Protein AF-A0A2U1QG10-F1 (afdb_monomer_lite)

Sequence (150 aa):
MRSAGLAKEVEKLTVASSQAEILRHNYVRQLIPTVVKRFRESEEYQMAWGEVFNAALDAGWLAGLKLGRSEEEVAAYIAGNENFDMAAVQNF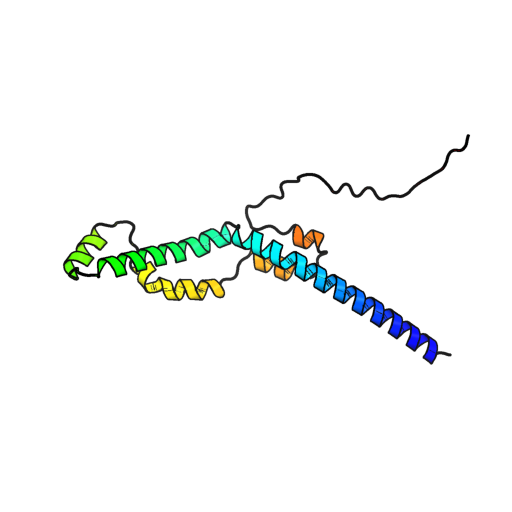RAAYDEMFLRPFPYIERVASSFRLPLADVMNILPAGEENTVGAGASGQNPSDQTPQDP

Radius of gyration: 28.41 Å; chains: 1; bounding box: 55×56×82 Å

Foldseek 3Di:
DVVVVVVVVVVVVVVVVVVVVVVVVVLCVVLVVLLVVLCCVAPQNCVLVVLLVVLVVLLVVLVVLPVPDDPVSSVVVQVVDPPRDPVSVVCSVVSVVCSVVDDDPLVVVLVVCPVDDSVVSSCRGHPPDDPPPDDDDPPPDDDDDDDDDD

pLDDT: mean 81.23, std 17.75, range [32.34, 94.56]

Organism: Artemisia annua (NCBI:txid35608)

Structure (mmCIF, N/CA/C/O backbone):
data_AF-A0A2U1QG10-F1
#
_entry.id   AF-A0A2U1QG10-F1
#
loop_
_atom_site.group_PDB
_atom_site.id
_atom_site.type_symbol
_atom_site.label_atom_id
_atom_site.label_alt_id
_atom_site.label_comp_id
_atom_site.label_asym_id
_atom_site.label_entity_id
_atom_site.label_seq_id
_atom_site.pdbx_PDB_ins_code
_atom_site.Cartn_x
_atom_site.Cartn_y
_atom_site.Cartn_z
_atom_site.occupancy
_atom_site.B_iso_or_equiv
_atom_site.auth_seq_id
_atom_site.auth_comp_id
_atom_si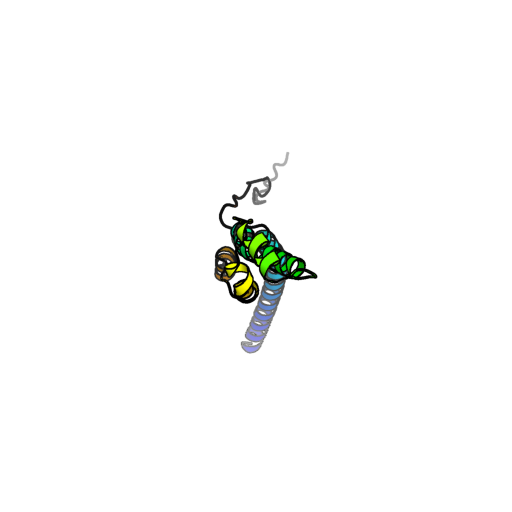te.auth_asym_id
_atom_site.auth_atom_id
_atom_site.pdbx_PDB_model_num
ATOM 1 N N . MET A 1 1 ? -35.474 -22.816 45.684 1.00 53.47 1 MET A N 1
ATOM 2 C CA . MET A 1 1 ? -35.026 -21.402 45.732 1.00 53.47 1 MET A CA 1
ATOM 3 C C . MET A 1 1 ? -33.677 -21.154 45.044 1.00 53.47 1 MET A C 1
ATOM 5 O O . MET A 1 1 ? -33.612 -20.203 44.283 1.00 53.47 1 MET A O 1
ATOM 9 N N . ARG A 1 2 ? -32.632 -21.991 45.209 1.00 58.19 2 ARG A N 1
ATOM 10 C CA . ARG A 1 2 ? -31.326 -21.806 44.518 1.00 58.19 2 ARG A CA 1
ATOM 11 C C . ARG A 1 2 ? -31.383 -21.810 42.977 1.00 58.19 2 ARG A C 1
ATOM 13 O O . ARG A 1 2 ? -30.660 -21.047 42.353 1.00 58.19 2 ARG A O 1
ATOM 20 N N . SER A 1 3 ? -32.253 -22.619 42.369 1.00 63.38 3 SER A N 1
ATOM 21 C CA . SER A 1 3 ? -32.364 -22.740 40.903 1.00 63.38 3 SER A CA 1
ATOM 22 C C . SER A 1 3 ? -32.930 -21.493 40.213 1.00 63.38 3 SER A C 1
ATOM 24 O O . SER A 1 3 ? -32.472 -21.129 39.137 1.00 63.38 3 SER A O 1
ATOM 26 N N . ALA A 1 4 ? -33.884 -20.805 40.848 1.00 68.19 4 ALA A N 1
ATOM 27 C CA . ALA A 1 4 ? -34.482 -19.582 40.311 1.00 68.19 4 ALA A CA 1
ATOM 28 C C . ALA A 1 4 ? -33.522 -18.377 40.373 1.00 68.19 4 ALA A C 1
ATOM 30 O O . ALA A 1 4 ? -33.548 -17.525 39.490 1.00 68.19 4 ALA A O 1
ATOM 31 N N . GLY A 1 5 ? -32.648 -18.325 41.388 1.00 76.62 5 GLY A N 1
ATOM 32 C CA . GLY A 1 5 ? -31.591 -17.311 41.481 1.00 76.62 5 GLY A CA 1
ATOM 33 C C . GLY A 1 5 ? -30.540 -17.464 40.379 1.00 76.62 5 GLY A C 1
ATOM 34 O O . GLY A 1 5 ? -30.205 -16.487 39.718 1.00 76.62 5 GLY A O 1
ATOM 35 N N . LEU A 1 6 ? -30.112 -18.705 40.118 1.00 79.69 6 LEU A N 1
ATOM 36 C CA . LEU A 1 6 ? -29.168 -19.025 39.042 1.00 79.69 6 LEU A CA 1
ATOM 37 C C . LEU A 1 6 ? -29.728 -18.690 37.653 1.00 79.69 6 LEU A C 1
ATOM 39 O O . LEU A 1 6 ? -29.021 -18.115 36.835 1.00 79.69 6 LEU A O 1
ATOM 43 N N . ALA A 1 7 ? -31.003 -19.000 37.396 1.00 82.81 7 ALA A N 1
ATOM 44 C CA . ALA A 1 7 ? -31.645 -18.688 36.118 1.00 82.81 7 ALA A CA 1
ATOM 45 C C . ALA A 1 7 ? -31.663 -17.175 35.829 1.00 82.81 7 ALA A C 1
ATOM 47 O O . ALA A 1 7 ? -31.342 -16.751 34.721 1.00 82.81 7 ALA A O 1
ATOM 48 N N . LYS A 1 8 ? -31.961 -16.359 36.846 1.00 86.31 8 LYS A N 1
ATOM 49 C CA . LYS A 1 8 ? -31.993 -14.894 36.731 1.00 86.31 8 LYS A CA 1
ATOM 50 C C . LYS A 1 8 ? -30.600 -14.283 36.527 1.00 86.31 8 LYS A C 1
ATOM 52 O O . LYS A 1 8 ? -30.455 -13.268 35.851 1.00 86.31 8 LYS A O 1
ATOM 57 N N . GLU A 1 9 ? -29.572 -14.890 37.113 1.00 87.62 9 GLU A N 1
ATOM 58 C CA . GLU A 1 9 ? -28.182 -14.460 36.949 1.00 87.62 9 GLU A CA 1
ATOM 59 C C . GLU A 1 9 ? -27.624 -14.821 35.567 1.00 87.62 9 GLU A C 1
ATOM 61 O O . GLU A 1 9 ? -26.984 -13.981 34.934 1.00 87.62 9 GLU A O 1
ATOM 66 N N . VAL A 1 10 ? -27.951 -16.013 35.053 1.00 89.06 10 VAL A N 1
ATOM 67 C CA . VAL A 1 10 ? -27.646 -16.409 33.669 1.00 89.06 10 VAL A CA 1
ATOM 68 C C . VAL A 1 10 ? -28.304 -15.450 32.683 1.00 89.06 10 VAL A C 1
ATOM 70 O O . VAL A 1 10 ? -27.619 -14.927 31.813 1.00 89.06 10 VAL A O 1
ATOM 73 N N . GLU A 1 11 ? -29.590 -15.141 32.854 1.00 88.94 11 GLU A N 1
ATOM 74 C CA . GLU A 1 11 ? -30.305 -14.196 31.989 1.00 88.94 11 GLU A CA 1
ATOM 75 C C . GLU A 1 11 ? -29.649 -12.804 31.990 1.00 88.94 11 GLU A C 1
ATOM 77 O O . GLU A 1 11 ? -29.399 -12.228 30.930 1.00 88.94 11 GLU A O 1
ATOM 82 N N . LYS A 1 12 ? -29.276 -12.287 33.170 1.00 91.81 12 LYS A N 1
ATOM 83 C CA . LYS A 1 12 ? -28.566 -11.005 33.299 1.00 91.81 12 LYS A CA 1
ATOM 84 C C . LYS A 1 12 ? -27.214 -11.020 32.579 1.00 91.81 12 LYS A C 1
ATOM 86 O O . LYS A 1 12 ? -26.875 -10.051 31.899 1.00 91.81 12 LYS A O 1
ATOM 91 N N . LEU A 1 13 ? -26.446 -12.100 32.723 1.00 89.56 13 LEU A N 1
ATOM 92 C CA . LEU A 1 13 ? -25.157 -12.271 32.049 1.00 89.56 13 LEU A CA 1
ATOM 93 C C . LEU A 1 13 ? -25.323 -12.393 30.532 1.00 89.56 13 LEU A C 1
ATOM 95 O O . LEU A 1 13 ? -24.547 -11.793 29.791 1.00 89.56 13 LEU A O 1
ATOM 99 N N . THR A 1 14 ? -26.347 -13.107 30.061 1.00 88.31 14 THR A N 1
ATOM 100 C CA . THR A 1 14 ? -26.664 -13.220 28.633 1.00 88.31 14 THR A CA 1
ATOM 101 C C . THR A 1 14 ? -26.993 -11.854 28.042 1.00 88.31 14 THR A C 1
ATOM 103 O O . THR A 1 14 ? -26.384 -11.474 27.045 1.00 88.31 14 THR A O 1
ATOM 106 N N . VAL A 1 15 ? -27.869 -11.072 28.682 1.00 89.06 15 VAL A N 1
ATOM 107 C CA . VAL A 1 15 ? -28.216 -9.715 28.224 1.00 89.06 15 VAL A CA 1
ATOM 108 C C . VAL A 1 15 ? -26.986 -8.805 28.198 1.00 89.06 15 VAL A C 1
ATOM 110 O O . VAL A 1 15 ? -26.754 -8.122 27.200 1.00 89.06 15 VAL A O 1
ATOM 113 N N . ALA A 1 16 ? -26.168 -8.822 29.254 1.00 87.00 16 ALA A N 1
ATOM 114 C CA . ALA A 1 16 ? -24.941 -8.029 29.311 1.00 87.00 16 ALA A CA 1
ATOM 115 C C . ALA A 1 16 ? -23.938 -8.431 28.214 1.00 87.00 16 ALA A C 1
ATOM 117 O O . ALA A 1 16 ? -23.330 -7.566 27.583 1.00 87.00 16 ALA A O 1
ATOM 118 N N . SER A 1 17 ? -23.802 -9.732 27.939 1.00 82.00 17 SER A N 1
ATOM 119 C CA . SER A 1 17 ? -22.956 -10.250 26.860 1.00 82.00 17 SER A CA 1
ATOM 120 C C . SER A 1 17 ? -23.444 -9.783 25.486 1.00 82.00 17 SER A C 1
ATOM 122 O O . SER A 1 17 ? -22.660 -9.238 24.707 1.00 82.00 17 SER A O 1
ATOM 124 N N . SER A 1 18 ? -24.748 -9.895 25.212 1.00 78.44 18 SER A N 1
ATOM 125 C CA . SER A 1 18 ? -25.346 -9.433 23.955 1.00 78.44 18 SER A CA 1
ATOM 126 C C . SER A 1 18 ? -25.176 -7.926 23.750 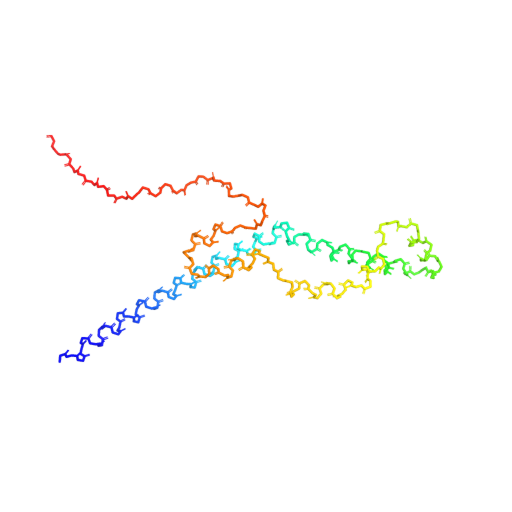1.00 78.44 18 SER A C 1
ATOM 128 O O . SER A 1 18 ? -24.831 -7.487 22.655 1.00 78.44 18 SER A O 1
ATOM 130 N N . GLN A 1 19 ? -25.352 -7.116 24.798 1.00 82.38 19 GLN A N 1
ATOM 131 C CA . GLN A 1 19 ? -25.111 -5.670 24.728 1.00 82.38 19 GLN A CA 1
ATOM 132 C C . GLN A 1 19 ? -23.638 -5.347 24.449 1.00 82.38 19 GLN A C 1
ATOM 134 O O . GLN A 1 19 ? -23.343 -4.507 23.596 1.00 82.38 19 GLN A O 1
ATOM 139 N N . ALA A 1 20 ? -22.709 -6.040 25.111 1.00 81.25 20 ALA A N 1
ATOM 140 C CA . ALA A 1 20 ? -21.279 -5.881 24.858 1.00 81.25 20 ALA A CA 1
ATOM 141 C C . ALA A 1 20 ? -20.901 -6.262 23.415 1.00 81.25 20 ALA A C 1
ATOM 143 O O . ALA A 1 20 ? -20.026 -5.642 22.811 1.00 81.25 20 ALA A O 1
ATOM 144 N N . GLU A 1 21 ? -21.566 -7.260 22.836 1.00 76.62 21 GLU A N 1
ATOM 145 C CA . GLU A 1 21 ? -21.342 -7.692 21.458 1.00 76.62 21 GLU A CA 1
ATOM 146 C C . GLU A 1 21 ? -21.889 -6.708 20.417 1.00 76.62 21 GLU A C 1
ATOM 148 O O . GLU A 1 21 ? -21.205 -6.422 19.432 1.00 76.62 21 GLU A O 1
ATOM 153 N N . ILE A 1 22 ? -23.057 -6.107 20.668 1.00 78.69 22 ILE A N 1
ATOM 154 C CA . ILE A 1 22 ? -23.602 -5.016 19.843 1.00 78.69 22 ILE A CA 1
ATOM 155 C C . ILE A 1 22 ? -22.651 -3.812 19.848 1.00 78.69 22 ILE A C 1
ATOM 157 O O . ILE A 1 22 ? -22.352 -3.253 18.791 1.00 78.69 22 ILE A O 1
ATOM 161 N N . LEU A 1 23 ? -22.137 -3.431 21.022 1.00 77.19 23 LEU A N 1
ATOM 162 C CA . LEU A 1 23 ? -21.169 -2.338 21.146 1.00 77.19 23 LEU A CA 1
ATOM 163 C C . LEU A 1 23 ? -19.875 -2.646 20.388 1.00 77.19 23 LEU A C 1
ATOM 165 O O . LEU A 1 23 ? -19.421 -1.810 19.610 1.00 77.19 23 LEU A O 1
ATOM 169 N N . ARG A 1 24 ? -19.329 -3.863 20.527 1.00 76.94 24 ARG A N 1
ATOM 170 C CA . ARG A 1 24 ? -18.155 -4.303 19.753 1.00 76.94 24 ARG A CA 1
ATOM 171 C C . ARG A 1 24 ? -18.385 -4.211 18.247 1.00 76.94 24 ARG A C 1
ATOM 173 O O . ARG A 1 24 ? -17.542 -3.658 17.547 1.00 76.94 24 ARG A O 1
ATOM 180 N N . HIS A 1 25 ? -19.522 -4.691 17.744 1.00 76.75 25 HIS A N 1
ATOM 181 C CA . HIS A 1 25 ? -19.847 -4.599 16.318 1.00 76.75 25 HIS A CA 1
ATOM 182 C C . HIS A 1 25 ? -19.937 -3.150 15.829 1.00 76.75 25 HIS A C 1
ATOM 184 O O . HIS A 1 25 ? -19.437 -2.826 14.750 1.00 76.75 25 HIS A O 1
ATOM 190 N N . ASN A 1 26 ? -20.546 -2.267 16.620 1.00 77.50 26 ASN A N 1
ATOM 191 C CA . ASN A 1 26 ? -20.631 -0.849 16.285 1.00 77.50 26 ASN A CA 1
ATOM 192 C C . ASN A 1 26 ? -19.249 -0.179 16.275 1.00 77.50 26 ASN A C 1
ATOM 194 O O . ASN A 1 26 ? -18.972 0.604 15.368 1.00 77.50 26 ASN A O 1
ATOM 198 N N . TYR A 1 27 ? -18.362 -0.538 17.206 1.00 75.94 27 TYR A N 1
ATOM 199 C CA . TYR A 1 27 ? -16.982 -0.053 17.224 1.00 75.94 27 TYR A CA 1
ATOM 200 C C . TYR A 1 27 ? -16.194 -0.496 15.995 1.00 75.94 27 TYR A C 1
ATOM 202 O O . TYR A 1 27 ? -15.574 0.338 15.344 1.00 75.94 27 TYR A O 1
ATOM 210 N N . VAL A 1 28 ? -16.279 -1.770 15.610 1.00 78.75 28 VAL A N 1
ATOM 211 C CA . VAL A 1 28 ? -15.618 -2.280 14.396 1.00 78.75 28 VAL A CA 1
ATOM 212 C C . VAL A 1 28 ? -16.115 -1.544 13.149 1.00 78.75 28 VAL A C 1
ATOM 214 O O . VAL A 1 28 ? -15.311 -1.140 12.307 1.00 78.75 28 VAL A O 1
ATOM 217 N N . ARG A 1 29 ? -17.430 -1.298 13.053 1.00 81.62 29 ARG A N 1
ATOM 218 C CA . ARG A 1 29 ? -18.035 -0.568 11.927 1.00 81.62 29 ARG A CA 1
ATOM 219 C C . ARG A 1 29 ? -17.523 0.872 11.808 1.00 81.62 29 ARG A C 1
ATOM 221 O O . ARG A 1 29 ? -17.422 1.371 10.693 1.00 81.62 29 ARG A O 1
ATOM 228 N N . GLN A 1 30 ? -17.210 1.533 12.920 1.00 79.62 30 GLN A N 1
ATOM 229 C CA . GLN A 1 30 ? -16.663 2.897 12.922 1.00 79.62 30 GLN A CA 1
ATOM 230 C C . GLN A 1 30 ? -15.142 2.923 12.719 1.00 79.62 30 GLN A C 1
ATOM 232 O O . GLN A 1 30 ? -14.612 3.814 12.050 1.00 79.62 30 GLN A O 1
ATOM 237 N N . LEU A 1 31 ? -14.444 1.930 13.270 1.00 85.62 31 LEU A N 1
ATOM 238 C CA . LEU A 1 31 ? -12.991 1.854 13.256 1.00 85.62 31 LEU A CA 1
ATOM 239 C C . LEU A 1 31 ? -12.451 1.539 11.858 1.00 85.62 31 LEU A C 1
ATOM 241 O O . LEU A 1 31 ? -11.571 2.252 11.381 1.00 85.62 31 LEU A O 1
ATOM 245 N N . ILE A 1 32 ? -12.990 0.512 11.185 1.00 88.19 32 ILE A N 1
ATOM 246 C CA . ILE A 1 32 ? -12.449 0.033 9.901 1.00 88.19 32 ILE A CA 1
ATOM 247 C C . ILE A 1 32 ? -12.389 1.153 8.849 1.00 88.19 32 ILE A C 1
ATOM 249 O O . ILE A 1 32 ? -11.305 1.373 8.308 1.00 88.19 32 ILE A O 1
ATOM 253 N N . PRO A 1 33 ? -13.474 1.901 8.555 1.00 91.12 33 PRO A N 1
ATOM 254 C CA . PRO A 1 33 ? -13.419 2.940 7.530 1.00 91.12 33 PRO A CA 1
ATOM 255 C C . PRO A 1 33 ? -12.401 4.035 7.854 1.00 91.12 33 PRO A C 1
ATOM 257 O O . PRO A 1 33 ? -11.700 4.501 6.958 1.00 91.12 33 PRO A O 1
ATOM 260 N N . THR A 1 34 ? -12.293 4.422 9.129 1.00 90.50 34 THR A N 1
ATOM 261 C CA . THR A 1 34 ? -11.375 5.481 9.565 1.00 90.50 34 THR A CA 1
ATOM 262 C C . THR A 1 34 ? -9.919 5.044 9.459 1.00 90.50 34 THR A C 1
ATOM 264 O O . THR A 1 34 ? -9.105 5.762 8.882 1.00 90.50 34 THR A O 1
ATOM 267 N N . VAL A 1 35 ? -9.598 3.848 9.958 1.00 91.69 35 VAL A N 1
ATOM 268 C CA . VAL A 1 35 ? -8.246 3.276 9.887 1.00 91.69 35 VAL A CA 1
ATOM 269 C C . VAL A 1 35 ? -7.835 3.066 8.436 1.00 91.69 35 VAL A C 1
ATOM 271 O O . VAL A 1 35 ? -6.748 3.474 8.054 1.00 91.69 35 VAL A O 1
ATOM 274 N N . VAL A 1 36 ? -8.710 2.508 7.593 1.00 91.88 36 VAL A N 1
ATOM 275 C CA . VAL A 1 36 ? -8.413 2.304 6.165 1.00 91.88 36 VAL A CA 1
ATOM 276 C C . VAL A 1 36 ? -8.215 3.633 5.439 1.00 91.88 36 VAL A C 1
ATOM 278 O O . VAL A 1 36 ? -7.366 3.724 4.554 1.00 91.88 36 VAL A O 1
ATOM 281 N N . LYS A 1 37 ? -8.980 4.673 5.790 1.00 92.88 37 LYS A N 1
ATOM 282 C CA . LYS A 1 37 ? -8.790 6.007 5.217 1.00 92.88 37 LYS A CA 1
ATOM 283 C C . LYS A 1 37 ? -7.402 6.557 5.559 1.00 92.88 37 LYS A C 1
ATOM 285 O O . LYS A 1 37 ? -6.641 6.823 4.637 1.00 92.88 37 LYS A O 1
ATOM 290 N N . ARG A 1 38 ? -7.065 6.642 6.850 1.00 93.06 38 ARG A N 1
ATOM 291 C CA . ARG A 1 38 ? -5.757 7.135 7.321 1.00 93.06 38 ARG A CA 1
ATOM 292 C C . ARG A 1 38 ? -4.606 6.314 6.762 1.00 93.06 38 ARG A C 1
ATOM 294 O O . ARG A 1 38 ? -3.627 6.860 6.289 1.00 93.06 38 ARG A O 1
ATOM 301 N N . PHE A 1 39 ? -4.762 4.994 6.738 1.00 93.56 39 PHE A N 1
ATOM 302 C CA . PHE A 1 39 ? -3.768 4.105 6.161 1.00 93.56 39 PHE A CA 1
ATOM 303 C C . PHE A 1 39 ? -3.489 4.438 4.694 1.00 93.56 39 PHE A C 1
ATOM 305 O O . PHE A 1 39 ? -2.337 4.604 4.322 1.00 93.56 39 PHE A O 1
ATOM 312 N N . ARG A 1 40 ? -4.524 4.609 3.865 1.00 92.06 40 ARG A N 1
ATOM 313 C CA . ARG A 1 40 ? -4.326 4.983 2.457 1.00 92.06 40 ARG A CA 1
ATOM 314 C C . ARG A 1 40 ? -3.722 6.372 2.283 1.00 92.06 40 ARG A C 1
ATOM 316 O O . ARG A 1 40 ? -3.031 6.590 1.299 1.00 92.06 40 ARG A O 1
ATOM 323 N N . GLU A 1 41 ? -4.008 7.302 3.185 1.00 92.50 41 GLU A N 1
ATOM 324 C CA . GLU A 1 41 ? -3.478 8.673 3.149 1.00 92.50 41 GLU A CA 1
ATOM 325 C C . GLU A 1 41 ? -2.056 8.771 3.730 1.00 92.50 41 GLU A C 1
ATOM 327 O O . GLU A 1 41 ? -1.358 9.744 3.459 1.00 92.50 41 GLU A O 1
ATOM 332 N N . SER A 1 42 ? -1.607 7.746 4.457 1.00 93.38 42 SER A N 1
ATOM 333 C CA . SER A 1 42 ? -0.300 7.728 5.105 1.00 93.38 42 SER A CA 1
ATOM 334 C C . SER A 1 42 ? 0.870 7.690 4.125 1.00 93.38 42 SER A C 1
ATOM 336 O O . SER A 1 42 ? 0.820 7.038 3.078 1.00 93.38 42 SER A O 1
ATOM 338 N N . GLU A 1 43 ? 1.974 8.321 4.524 1.00 92.56 43 GLU A N 1
ATOM 339 C CA . GLU A 1 43 ? 3.228 8.306 3.770 1.00 92.56 43 GLU A CA 1
ATOM 340 C C . GLU A 1 43 ? 3.749 6.877 3.553 1.00 92.56 43 GLU A C 1
ATOM 342 O O . GLU A 1 43 ? 4.141 6.539 2.439 1.00 92.56 43 GLU A O 1
ATOM 347 N N . GLU A 1 44 ? 3.671 6.003 4.567 1.00 91.69 44 GLU A N 1
ATOM 348 C CA . GLU A 1 44 ? 4.117 4.605 4.448 1.00 91.69 44 GLU A CA 1
ATOM 349 C C . GLU A 1 44 ? 3.388 3.847 3.327 1.00 91.69 44 GLU A C 1
ATOM 351 O O . GLU A 1 44 ? 4.006 3.080 2.588 1.00 91.69 44 GLU A O 1
ATOM 356 N N . TYR A 1 45 ? 2.084 4.082 3.160 1.00 93.06 45 TYR A N 1
ATOM 357 C CA . TYR A 1 45 ? 1.301 3.468 2.095 1.00 93.06 45 TYR A CA 1
ATOM 358 C C . TYR A 1 45 ? 1.637 4.088 0.741 1.00 93.06 45 TYR A C 1
ATOM 360 O O . TYR A 1 45 ? 1.873 3.364 -0.226 1.00 93.06 45 TYR A O 1
ATOM 368 N N . GLN A 1 46 ? 1.667 5.421 0.671 1.00 93.06 46 GLN A N 1
ATOM 369 C CA . GLN A 1 46 ? 1.915 6.155 -0.569 1.00 93.06 46 GLN A CA 1
ATOM 370 C C . GLN A 1 46 ? 3.300 5.847 -1.138 1.00 93.06 46 GLN A C 1
ATOM 372 O O . GLN A 1 46 ? 3.418 5.566 -2.329 1.00 93.06 46 GLN A O 1
ATOM 377 N N . MET A 1 47 ? 4.334 5.819 -0.295 1.00 91.19 47 MET A N 1
ATOM 378 C CA . MET A 1 47 ? 5.686 5.455 -0.710 1.00 91.19 47 MET A CA 1
ATOM 379 C C . MET A 1 47 ? 5.761 4.011 -1.201 1.00 91.19 47 MET A C 1
ATOM 381 O O . MET A 1 47 ? 6.280 3.764 -2.288 1.00 91.19 47 MET A O 1
ATOM 385 N N . ALA A 1 48 ? 5.200 3.063 -0.443 1.00 91.06 48 ALA A N 1
ATOM 386 C CA . ALA A 1 48 ? 5.277 1.649 -0.798 1.00 91.06 48 ALA A CA 1
ATOM 387 C C . ALA A 1 48 ? 4.551 1.336 -2.119 1.00 91.06 48 ALA A C 1
ATOM 389 O O . ALA A 1 48 ? 5.019 0.516 -2.906 1.00 91.06 48 ALA A O 1
ATOM 390 N N . TRP A 1 49 ? 3.424 2.001 -2.391 1.00 93.25 49 TRP A N 1
ATOM 391 C CA . TRP A 1 49 ? 2.725 1.874 -3.671 1.00 93.25 49 TRP A CA 1
ATOM 392 C C . TRP A 1 49 ? 3.358 2.693 -4.798 1.00 93.25 49 TRP A C 1
ATOM 394 O O . TRP A 1 49 ? 3.250 2.296 -5.957 1.00 93.25 49 TRP A O 1
ATOM 404 N N . GLY A 1 50 ? 4.023 3.806 -4.484 1.00 91.62 50 GLY A N 1
ATOM 405 C CA . GLY A 1 50 ? 4.673 4.675 -5.465 1.00 91.62 50 GLY A CA 1
ATOM 406 C C . GLY A 1 50 ? 5.705 3.934 -6.313 1.00 91.62 50 GLY A C 1
ATOM 407 O O . GLY A 1 50 ? 5.678 4.041 -7.536 1.00 91.62 50 GLY A O 1
ATOM 408 N N . GLU A 1 51 ? 6.546 3.108 -5.689 1.00 87.75 51 GLU A N 1
ATOM 409 C CA . GLU A 1 51 ? 7.531 2.275 -6.397 1.00 87.75 51 GLU A CA 1
ATOM 410 C C . GLU A 1 51 ? 6.866 1.319 -7.398 1.00 87.75 51 GLU A C 1
ATOM 412 O O . GLU A 1 51 ? 7.270 1.225 -8.558 1.00 87.75 51 GLU A O 1
ATOM 417 N N . VAL A 1 52 ? 5.791 0.652 -6.972 1.00 92.44 52 VAL A N 1
ATOM 418 C CA . VAL A 1 52 ? 5.044 -0.301 -7.802 1.00 92.44 52 VAL A CA 1
ATOM 419 C C . VAL A 1 52 ? 4.344 0.402 -8.964 1.00 92.44 52 VAL A C 1
ATOM 421 O O . VAL A 1 52 ? 4.341 -0.111 -10.085 1.00 92.44 52 VAL A O 1
ATOM 424 N N . PHE A 1 53 ? 3.770 1.584 -8.733 1.00 92.38 53 PHE A N 1
ATOM 425 C CA . PHE A 1 53 ? 3.150 2.370 -9.798 1.00 92.38 53 PHE A CA 1
ATOM 426 C C . PHE A 1 53 ? 4.174 2.903 -10.801 1.00 92.38 53 PHE A C 1
ATOM 428 O O . PHE A 1 53 ? 3.906 2.854 -12.000 1.00 92.38 53 PHE A O 1
ATOM 435 N N . ASN A 1 54 ? 5.349 3.340 -10.348 1.00 91.56 54 ASN A N 1
ATOM 436 C CA . ASN A 1 54 ? 6.426 3.766 -11.243 1.00 91.56 54 ASN A CA 1
ATOM 437 C C . ASN A 1 54 ? 6.881 2.611 -12.146 1.00 91.56 54 ASN A C 1
ATOM 439 O O . ASN A 1 54 ? 6.933 2.767 -13.364 1.00 91.56 54 ASN A O 1
ATOM 443 N N . ALA A 1 55 ? 7.075 1.417 -11.580 1.00 92.38 55 ALA A N 1
ATOM 444 C CA . ALA A 1 55 ? 7.401 0.220 -12.353 1.00 92.38 55 ALA A CA 1
ATOM 445 C C . ALA A 1 55 ? 6.305 -0.141 -13.380 1.00 92.38 55 ALA A C 1
ATOM 447 O O . ALA A 1 55 ? 6.605 -0.567 -14.497 1.00 92.38 55 ALA A O 1
ATOM 448 N N . ALA A 1 56 ? 5.026 0.059 -13.035 1.00 93.31 56 ALA A N 1
ATOM 449 C CA . ALA A 1 56 ? 3.909 -0.141 -13.959 1.00 93.31 56 ALA A CA 1
ATOM 450 C C . ALA A 1 56 ? 3.935 0.850 -15.134 1.00 93.31 56 ALA A C 1
ATOM 452 O O . ALA A 1 56 ? 3.643 0.466 -16.271 1.00 93.31 56 ALA A O 1
ATOM 453 N N . LEU A 1 57 ? 4.274 2.116 -14.868 1.00 92.38 57 LEU A N 1
ATOM 454 C CA . LEU A 1 57 ? 4.404 3.152 -15.894 1.00 92.38 57 LEU A CA 1
ATOM 455 C C . LEU A 1 57 ? 5.537 2.819 -16.865 1.00 92.38 57 LEU A C 1
ATOM 457 O O . LEU A 1 57 ? 5.310 2.839 -18.075 1.00 92.38 57 LEU A O 1
ATOM 461 N N . ASP A 1 58 ? 6.704 2.428 -16.353 1.00 93.19 58 ASP A N 1
ATOM 462 C CA . ASP A 1 58 ? 7.836 1.999 -17.179 1.00 93.19 58 ASP A CA 1
ATOM 463 C C . ASP A 1 58 ? 7.484 0.762 -18.015 1.00 93.19 58 ASP A C 1
ATOM 465 O O . ASP A 1 58 ? 7.789 0.695 -19.210 1.00 93.19 58 ASP A O 1
ATOM 469 N N . ALA A 1 59 ? 6.766 -0.202 -17.430 1.00 92.75 59 ALA A N 1
ATOM 470 C CA . ALA A 1 59 ? 6.337 -1.405 -18.136 1.00 92.75 59 ALA A CA 1
ATOM 471 C C . ALA A 1 59 ? 5.366 -1.071 -19.278 1.00 92.75 59 ALA A C 1
ATOM 473 O O . ALA A 1 59 ? 5.501 -1.593 -20.390 1.00 92.75 59 ALA A O 1
ATOM 474 N N . GLY A 1 60 ? 4.409 -0.176 -19.022 1.00 92.88 60 GLY A N 1
ATOM 475 C CA . GLY A 1 60 ? 3.467 0.316 -20.023 1.00 92.88 60 GLY A CA 1
ATOM 476 C C . GLY A 1 60 ? 4.157 1.102 -21.136 1.00 92.88 60 GLY A C 1
ATOM 477 O O . GLY A 1 60 ? 3.876 0.873 -22.315 1.00 92.88 60 GLY A O 1
ATOM 478 N N . TRP A 1 61 ? 5.101 1.977 -20.783 1.00 93.56 61 TRP A N 1
ATOM 479 C CA . TRP A 1 61 ? 5.903 2.726 -21.745 1.00 93.56 61 TRP A CA 1
ATOM 480 C C . TRP A 1 61 ? 6.714 1.793 -22.647 1.00 93.56 61 TRP A C 1
ATOM 482 O O . TRP A 1 61 ? 6.620 1.908 -23.869 1.00 93.56 61 TRP A O 1
ATOM 492 N N . LEU A 1 62 ? 7.427 0.812 -22.080 1.00 94.00 62 LEU A N 1
ATOM 493 C CA . LEU A 1 62 ? 8.198 -0.167 -22.850 1.00 94.00 62 LEU A CA 1
ATOM 494 C C . LEU A 1 62 ? 7.303 -0.989 -23.785 1.00 94.00 62 LEU A C 1
ATOM 496 O O . LEU A 1 62 ? 7.659 -1.221 -24.943 1.00 94.00 62 LEU A O 1
ATOM 500 N N . ALA A 1 63 ? 6.144 -1.437 -23.295 1.00 93.00 63 ALA A N 1
ATOM 501 C CA . ALA A 1 63 ? 5.183 -2.180 -24.102 1.00 93.00 63 ALA A CA 1
ATOM 502 C C . ALA A 1 63 ? 4.701 -1.348 -25.297 1.00 93.00 63 ALA A C 1
ATOM 504 O O . ALA A 1 63 ? 4.678 -1.852 -26.418 1.00 93.00 63 ALA A O 1
ATOM 505 N N . GLY A 1 64 ? 4.389 -0.067 -25.079 1.00 93.94 64 GLY A N 1
ATOM 506 C CA . GLY A 1 64 ? 4.035 0.867 -26.146 1.00 93.94 64 GLY A CA 1
ATOM 507 C C . GLY A 1 64 ? 5.193 1.150 -27.103 1.00 93.94 64 GLY A C 1
ATOM 508 O O . GLY A 1 64 ? 4.981 1.278 -28.307 1.00 93.94 64 GLY A O 1
ATOM 509 N N . LEU A 1 65 ? 6.427 1.205 -26.601 1.00 93.44 65 LEU A N 1
ATOM 510 C CA . LEU A 1 65 ? 7.607 1.474 -27.414 1.00 93.44 65 LEU A CA 1
ATOM 511 C C . LEU A 1 65 ? 7.869 0.356 -28.434 1.00 93.44 65 LEU A C 1
ATOM 513 O O . LEU A 1 65 ? 8.184 0.649 -29.586 1.00 93.44 65 LEU A O 1
ATOM 517 N N . LYS A 1 66 ? 7.674 -0.901 -28.017 1.00 93.75 66 LYS A N 1
ATOM 518 C CA . LYS A 1 66 ? 7.805 -2.107 -28.853 1.00 93.75 66 LYS A CA 1
ATOM 519 C C . LYS A 1 66 ? 6.765 -2.196 -29.975 1.00 93.75 66 LYS A C 1
ATOM 521 O O . LYS A 1 66 ? 6.939 -2.979 -30.904 1.00 93.75 66 LYS A O 1
ATOM 526 N N . LEU A 1 67 ? 5.681 -1.420 -29.916 1.00 94.50 67 LEU A N 1
ATOM 527 C CA . LEU A 1 67 ? 4.680 -1.406 -30.980 1.00 94.50 67 LEU A CA 1
ATOM 528 C C . LEU A 1 67 ? 5.233 -0.681 -32.213 1.00 94.50 67 LEU A C 1
ATOM 530 O O . LEU A 1 67 ? 5.413 0.535 -32.207 1.00 94.50 67 LEU A O 1
ATOM 534 N N . GLY A 1 68 ? 5.465 -1.439 -33.286 1.00 89.62 68 GLY A N 1
ATOM 535 C CA . GLY A 1 68 ? 5.853 -0.895 -34.589 1.00 89.62 68 GLY A CA 1
ATOM 536 C C . GLY A 1 68 ? 7.301 -0.403 -34.689 1.00 89.62 68 GLY A C 1
ATOM 537 O O . GLY A 1 68 ? 7.598 0.328 -35.629 1.00 89.62 68 GLY A O 1
ATOM 538 N N . ARG A 1 69 ? 8.178 -0.792 -33.753 1.00 93.56 69 ARG A N 1
ATOM 539 C CA . ARG A 1 69 ? 9.621 -0.489 -33.761 1.00 93.56 69 ARG A CA 1
ATOM 540 C C . ARG A 1 69 ? 10.458 -1.765 -33.728 1.00 93.56 69 ARG A C 1
ATOM 542 O O . ARG A 1 69 ? 9.995 -2.782 -33.207 1.00 93.56 69 ARG A O 1
ATOM 549 N N . SER A 1 70 ? 11.674 -1.711 -34.267 1.00 94.56 70 SER A N 1
ATOM 550 C CA . SER A 1 70 ? 12.635 -2.817 -34.167 1.00 94.56 70 SER A CA 1
ATOM 551 C C . SER A 1 70 ? 13.260 -2.898 -32.770 1.00 94.56 70 SER A C 1
ATOM 553 O O . SER A 1 70 ? 13.188 -1.954 -31.979 1.00 94.56 70 SER A O 1
ATOM 555 N N . GLU A 1 71 ? 13.889 -4.028 -32.446 1.00 92.88 71 GLU A N 1
A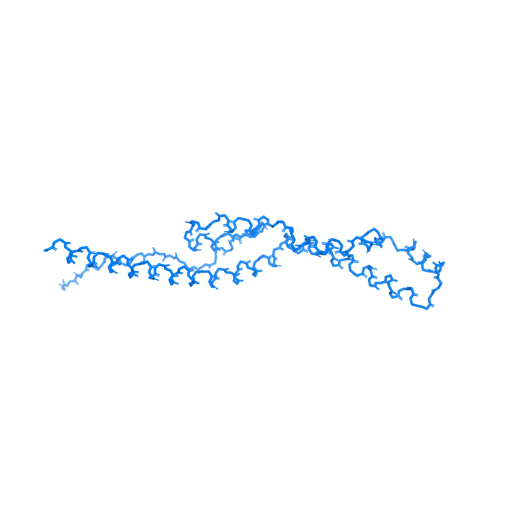TOM 556 C CA . GLU A 1 71 ? 14.565 -4.202 -31.155 1.00 92.88 71 GLU A CA 1
ATOM 557 C C . GLU A 1 71 ? 15.750 -3.239 -30.986 1.00 92.88 71 GLU A C 1
ATOM 559 O O . GLU A 1 71 ? 15.975 -2.732 -29.887 1.00 92.88 71 GLU A O 1
ATOM 564 N N . GLU A 1 72 ? 16.467 -2.922 -32.068 1.00 93.75 72 GLU A N 1
ATOM 565 C CA . GLU A 1 72 ? 17.575 -1.963 -32.056 1.00 93.75 72 GLU A CA 1
ATOM 566 C C . GLU A 1 72 ? 17.090 -0.540 -31.768 1.00 93.75 72 GLU A C 1
ATOM 568 O O . GLU A 1 72 ? 17.703 0.177 -30.975 1.00 93.75 72 GLU A O 1
ATOM 573 N N . GLU A 1 73 ? 15.965 -0.137 -32.367 1.00 92.88 73 GLU A N 1
ATOM 574 C CA . GLU A 1 73 ? 15.337 1.156 -32.090 1.00 92.88 73 GLU A CA 1
ATOM 575 C C . GLU A 1 73 ? 14.888 1.233 -30.628 1.00 92.88 73 GLU A C 1
ATOM 577 O O . GLU A 1 73 ? 15.154 2.221 -29.943 1.00 92.88 73 GLU A O 1
ATOM 582 N N . VAL A 1 74 ? 14.257 0.169 -30.124 1.00 93.75 74 VAL A N 1
ATOM 583 C CA . VAL A 1 74 ? 13.829 0.062 -28.723 1.00 93.75 74 VAL A CA 1
ATOM 584 C C . VAL A 1 74 ? 15.020 0.201 -27.773 1.00 93.75 74 VAL A C 1
ATOM 586 O O . VAL A 1 74 ? 14.958 0.983 -26.824 1.00 93.75 74 VAL A O 1
ATOM 589 N N . ALA A 1 75 ? 16.119 -0.505 -28.043 1.00 92.75 75 ALA A N 1
ATOM 590 C CA . ALA A 1 75 ? 17.331 -0.442 -27.233 1.00 92.75 75 ALA A CA 1
ATOM 591 C C . ALA A 1 75 ? 17.957 0.962 -27.228 1.00 92.75 75 ALA A C 1
ATOM 593 O O . ALA A 1 75 ? 18.384 1.431 -26.174 1.00 92.75 75 ALA A O 1
ATOM 594 N N . ALA A 1 76 ? 17.960 1.660 -28.368 1.00 93.81 76 ALA A N 1
ATOM 595 C CA . ALA A 1 76 ? 18.453 3.034 -28.456 1.00 93.81 76 ALA A CA 1
ATOM 596 C C . ALA A 1 76 ? 17.618 4.011 -27.606 1.00 93.81 76 ALA A C 1
ATOM 598 O O . ALA A 1 76 ? 18.180 4.860 -26.915 1.00 93.81 76 ALA A O 1
ATOM 599 N N . TYR A 1 77 ? 16.289 3.869 -27.602 1.00 92.19 77 TYR A N 1
ATOM 600 C CA . TYR A 1 77 ? 15.402 4.682 -26.759 1.00 92.19 77 TYR A CA 1
ATOM 601 C C . TYR A 1 77 ? 15.580 4.403 -25.266 1.00 92.19 77 TYR A C 1
ATOM 603 O O . TYR A 1 77 ? 15.573 5.343 -24.475 1.00 92.19 77 TYR A O 1
ATOM 611 N N . ILE A 1 78 ? 15.746 3.134 -24.881 1.00 92.81 78 ILE A N 1
ATOM 612 C CA . ILE A 1 78 ? 16.023 2.757 -23.489 1.00 92.81 78 ILE A CA 1
ATOM 613 C C . ILE A 1 78 ? 17.362 3.349 -23.041 1.00 92.81 78 ILE A C 1
ATOM 615 O O . ILE A 1 78 ? 17.427 3.980 -21.994 1.00 92.81 78 ILE A O 1
ATOM 619 N N . ALA A 1 79 ? 18.414 3.208 -23.854 1.00 91.38 79 ALA A N 1
ATOM 620 C CA . ALA A 1 79 ? 19.742 3.731 -23.536 1.00 91.38 79 ALA A CA 1
ATOM 621 C C . ALA A 1 79 ? 19.775 5.265 -23.400 1.00 91.38 79 ALA A C 1
ATOM 623 O O . ALA A 1 79 ? 20.619 5.795 -22.685 1.00 91.38 79 ALA A O 1
ATOM 624 N N . GLY A 1 80 ? 18.864 5.974 -24.074 1.00 92.12 80 GLY A N 1
ATOM 625 C CA . GLY A 1 80 ? 18.711 7.426 -23.963 1.00 92.12 80 GLY A CA 1
ATOM 626 C C . GLY A 1 80 ? 17.853 7.904 -22.786 1.00 92.12 80 GLY A C 1
ATOM 627 O O . GLY A 1 80 ? 17.728 9.114 -22.604 1.00 92.12 80 GLY A O 1
ATOM 628 N N . ASN A 1 81 ? 17.242 7.003 -22.008 1.00 90.25 81 ASN A N 1
ATOM 629 C CA . ASN A 1 81 ? 16.393 7.352 -20.870 1.00 90.25 81 ASN A CA 1
ATOM 630 C C . ASN A 1 81 ? 17.053 6.944 -19.546 1.00 90.25 81 ASN A C 1
ATOM 632 O O . ASN A 1 81 ? 16.922 5.809 -19.096 1.00 90.25 81 ASN A O 1
ATOM 636 N N . GLU A 1 82 ? 17.721 7.900 -18.900 1.00 88.44 82 GLU A N 1
ATOM 637 C CA . GLU A 1 82 ? 18.447 7.687 -17.637 1.00 88.44 82 GLU A CA 1
ATOM 638 C C . GLU A 1 82 ? 17.543 7.288 -16.456 1.00 88.44 82 GLU A C 1
ATOM 640 O O . GLU A 1 82 ? 18.031 6.722 -15.482 1.00 88.44 82 GLU A O 1
ATOM 645 N N . ASN A 1 83 ? 16.235 7.555 -16.542 1.00 87.31 83 ASN A N 1
ATOM 646 C CA . ASN A 1 83 ? 15.273 7.257 -15.478 1.00 87.31 83 ASN A CA 1
ATOM 647 C C . ASN A 1 83 ? 14.523 5.935 -15.688 1.00 87.31 83 ASN A C 1
ATOM 649 O O . ASN A 1 83 ? 13.691 5.584 -14.857 1.00 87.31 83 ASN A O 1
ATOM 653 N N . PHE A 1 84 ? 14.761 5.230 -16.797 1.00 89.94 84 PHE A N 1
ATOM 654 C CA . PHE A 1 84 ? 14.062 3.983 -17.087 1.00 89.94 84 PHE A CA 1
ATOM 655 C C . PHE A 1 84 ? 14.682 2.811 -16.326 1.00 89.94 84 PHE A C 1
ATOM 657 O O . PHE A 1 84 ? 15.847 2.466 -16.543 1.00 89.94 84 PHE A O 1
ATOM 664 N N . ASP A 1 85 ? 13.884 2.139 -15.497 1.00 89.94 85 ASP A N 1
ATOM 665 C CA . ASP A 1 85 ? 14.338 0.976 -14.740 1.00 89.94 85 ASP A CA 1
ATOM 666 C C . ASP A 1 85 ? 13.825 -0.340 -15.351 1.00 89.94 85 ASP A C 1
ATOM 668 O O . ASP A 1 85 ? 12.734 -0.841 -15.066 1.00 89.94 85 ASP A O 1
ATOM 672 N N . MET A 1 86 ? 14.669 -0.962 -16.180 1.00 91.00 86 MET A N 1
ATOM 673 C CA . MET A 1 86 ? 14.373 -2.267 -16.780 1.00 91.00 86 MET A CA 1
ATOM 674 C C . MET A 1 86 ? 14.213 -3.379 -15.728 1.00 91.00 86 MET A C 1
ATOM 676 O O . MET A 1 86 ? 13.447 -4.322 -15.946 1.00 91.00 86 MET A O 1
ATOM 680 N N . ALA A 1 87 ? 14.913 -3.301 -14.594 1.00 90.44 87 ALA A N 1
ATOM 681 C CA . ALA A 1 87 ? 14.794 -4.295 -13.532 1.00 90.44 87 ALA A CA 1
ATOM 682 C C . ALA A 1 87 ? 13.447 -4.160 -12.809 1.00 90.44 87 ALA A C 1
ATOM 684 O O . ALA A 1 87 ? 12.790 -5.171 -12.545 1.00 90.44 87 ALA A O 1
ATOM 685 N N . ALA A 1 88 ? 12.989 -2.930 -12.562 1.00 87.94 88 ALA A N 1
ATOM 686 C CA . ALA A 1 88 ? 11.661 -2.669 -12.013 1.00 87.94 88 ALA A CA 1
ATOM 687 C C . ALA A 1 88 ? 10.553 -3.199 -12.933 1.00 87.94 88 ALA A C 1
ATOM 689 O O . ALA A 1 88 ? 9.639 -3.871 -12.460 1.00 87.94 88 ALA A O 1
ATOM 690 N N . VAL A 1 89 ? 10.661 -3.006 -14.252 1.00 90.75 89 VAL A N 1
ATOM 691 C CA . VAL A 1 89 ? 9.697 -3.554 -15.227 1.00 90.75 89 VAL A CA 1
ATOM 692 C C . VAL A 1 89 ? 9.622 -5.080 -15.174 1.00 90.75 89 VAL A C 1
ATOM 694 O O . VAL A 1 89 ? 8.531 -5.648 -15.220 1.00 90.75 89 VAL A O 1
ATOM 697 N N . GLN A 1 90 ? 10.768 -5.758 -15.073 1.00 92.12 90 GLN A N 1
ATOM 698 C CA . GLN A 1 90 ? 10.815 -7.224 -15.012 1.00 92.12 90 GLN A CA 1
ATOM 699 C C . GLN A 1 90 ? 10.204 -7.767 -13.717 1.00 92.12 90 GLN A C 1
ATOM 701 O O . GLN A 1 90 ? 9.539 -8.803 -13.738 1.00 92.12 90 GLN A O 1
ATOM 706 N N . ASN A 1 91 ? 10.390 -7.053 -12.607 1.00 91.00 91 ASN A N 1
ATOM 707 C CA . ASN A 1 91 ? 9.935 -7.476 -11.285 1.00 91.00 91 ASN A CA 1
ATOM 708 C C . ASN A 1 91 ? 8.570 -6.900 -10.886 1.00 91.00 91 ASN A C 1
ATOM 710 O O . ASN A 1 91 ? 8.019 -7.322 -9.871 1.00 91.00 91 ASN A O 1
ATOM 714 N N . PHE A 1 92 ? 7.998 -5.988 -11.680 1.00 90.69 92 PHE A N 1
ATOM 715 C CA . PHE A 1 92 ? 6.769 -5.254 -11.366 1.00 90.69 92 PHE A CA 1
ATOM 716 C C . PHE A 1 92 ? 5.658 -6.167 -10.852 1.00 90.69 92 PHE A C 1
ATOM 718 O O . PHE A 1 92 ? 5.043 -5.885 -9.827 1.00 90.69 92 PHE A O 1
ATOM 725 N N . ARG A 1 93 ? 5.407 -7.283 -11.547 1.00 90.75 93 ARG A N 1
ATOM 726 C CA . ARG A 1 93 ? 4.313 -8.178 -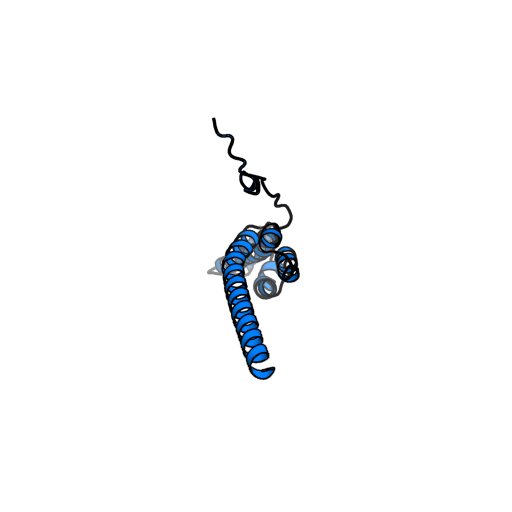11.170 1.00 90.75 93 ARG A CA 1
ATOM 727 C C . ARG A 1 93 ? 4.537 -8.819 -9.802 1.00 90.75 93 ARG A C 1
ATOM 729 O O . ARG A 1 93 ? 3.601 -8.889 -9.014 1.00 90.75 93 ARG A O 1
ATOM 736 N N . ALA A 1 94 ? 5.765 -9.252 -9.526 1.00 92.25 94 ALA A N 1
ATOM 737 C CA . ALA A 1 94 ? 6.120 -9.823 -8.235 1.00 92.25 94 ALA A CA 1
ATOM 738 C C . ALA A 1 94 ? 6.000 -8.774 -7.119 1.00 92.25 94 ALA A C 1
ATOM 740 O O . ALA A 1 94 ? 5.374 -9.047 -6.100 1.00 92.25 94 ALA A O 1
ATOM 741 N N . ALA A 1 95 ? 6.503 -7.556 -7.352 1.00 91.25 95 ALA A N 1
ATOM 742 C CA . ALA A 1 95 ? 6.393 -6.449 -6.404 1.00 91.25 95 ALA A CA 1
ATOM 743 C C . ALA A 1 95 ? 4.928 -6.060 -6.129 1.00 91.25 95 ALA A C 1
ATOM 745 O O . ALA A 1 95 ? 4.551 -5.828 -4.983 1.00 91.25 95 ALA A O 1
ATOM 746 N N . TYR A 1 96 ? 4.079 -6.044 -7.161 1.00 92.75 96 TYR A N 1
ATOM 747 C CA . TYR A 1 96 ? 2.642 -5.800 -7.027 1.00 92.75 96 TYR A CA 1
ATOM 748 C C . TYR A 1 96 ? 1.953 -6.859 -6.161 1.00 92.75 96 TYR A C 1
ATOM 750 O O . TYR A 1 96 ? 1.175 -6.515 -5.274 1.00 92.75 96 TYR A O 1
ATOM 758 N N . ASP A 1 97 ? 2.236 -8.141 -6.397 1.00 93.56 97 ASP A N 1
ATOM 759 C CA . ASP A 1 97 ? 1.632 -9.228 -5.624 1.00 93.56 97 ASP A CA 1
ATOM 760 C C . ASP A 1 97 ? 2.140 -9.216 -4.160 1.00 93.56 97 ASP A C 1
ATOM 762 O O . ASP A 1 97 ? 1.362 -9.433 -3.227 1.00 93.56 97 ASP A O 1
ATOM 766 N N . GLU A 1 98 ? 3.412 -8.869 -3.930 1.00 92.44 98 GLU A N 1
ATOM 767 C CA . GLU A 1 98 ? 4.004 -8.738 -2.591 1.00 92.44 98 GLU A CA 1
ATOM 768 C C . GLU A 1 98 ? 3.381 -7.598 -1.765 1.00 92.44 98 GLU A C 1
ATOM 770 O O . GLU A 1 98 ? 3.274 -7.713 -0.541 1.00 92.44 98 GLU A O 1
ATOM 775 N N . MET A 1 99 ? 2.869 -6.536 -2.402 1.00 91.88 99 MET A N 1
ATOM 776 C CA . MET A 1 99 ? 2.197 -5.435 -1.694 1.00 91.88 99 MET A CA 1
ATOM 777 C C . MET A 1 99 ? 0.998 -5.878 -0.856 1.00 91.88 99 MET A C 1
ATOM 779 O O . MET A 1 99 ? 0.701 -5.251 0.159 1.00 91.88 99 MET A O 1
ATOM 783 N N . PHE A 1 100 ? 0.319 -6.959 -1.242 1.00 89.88 100 PHE A N 1
ATOM 784 C CA . PHE A 1 100 ? -0.811 -7.496 -0.479 1.00 89.88 100 PHE A CA 1
ATOM 785 C C . PHE A 1 100 ? -0.384 -8.314 0.744 1.00 89.88 100 PHE A C 1
ATOM 787 O O . PHE A 1 100 ? -1.209 -8.576 1.619 1.00 89.88 100 PHE A O 1
ATOM 794 N N . LEU A 1 101 ? 0.885 -8.718 0.807 1.00 92.38 101 LEU A N 1
ATOM 795 C CA . LEU A 1 101 ? 1.471 -9.472 1.916 1.00 92.38 101 LEU A CA 1
ATOM 796 C C . LEU A 1 101 ? 2.330 -8.592 2.829 1.00 92.38 101 LEU A C 1
ATOM 798 O O . LEU A 1 101 ? 2.659 -9.005 3.942 1.00 92.38 101 LEU A O 1
ATOM 802 N N . ARG A 1 102 ? 2.699 -7.392 2.366 1.00 91.62 102 ARG A N 1
ATOM 803 C CA . ARG A 1 102 ? 3.560 -6.466 3.096 1.00 91.62 102 ARG A CA 1
ATOM 804 C C . ARG A 1 102 ? 2.931 -6.079 4.445 1.00 91.62 102 ARG A C 1
ATOM 806 O O . ARG A 1 102 ? 1.799 -5.591 4.475 1.00 91.62 102 ARG A O 1
ATOM 813 N N . PRO A 1 103 ? 3.659 -6.248 5.564 1.00 92.00 103 PRO A N 1
ATOM 814 C CA . PRO A 1 103 ? 3.227 -5.717 6.845 1.00 92.00 103 PRO A CA 1
ATOM 815 C C . PRO A 1 103 ? 3.347 -4.193 6.845 1.00 92.00 103 PRO A C 1
ATOM 817 O O . PRO A 1 103 ? 4.353 -3.635 6.404 1.00 92.00 103 PRO A O 1
ATOM 820 N N . PHE A 1 104 ? 2.323 -3.526 7.370 1.00 92.81 104 PHE A N 1
ATOM 821 C CA . PHE A 1 104 ? 2.314 -2.077 7.538 1.00 92.81 104 PHE A CA 1
ATOM 822 C C . PHE A 1 104 ? 2.304 -1.728 9.028 1.00 92.81 104 PHE A C 1
ATOM 824 O O . PHE A 1 104 ? 1.338 -2.079 9.718 1.00 92.81 104 PHE A O 1
ATOM 831 N N . PRO A 1 105 ? 3.336 -1.030 9.540 1.00 92.81 105 PRO A N 1
ATOM 832 C CA . PRO A 1 105 ? 3.458 -0.715 10.962 1.00 92.81 105 PRO A CA 1
ATOM 833 C C . PRO A 1 105 ? 2.239 -0.003 11.556 1.00 92.81 105 PRO A C 1
ATOM 835 O O . PRO A 1 105 ? 1.882 -0.244 12.712 1.00 92.81 105 PRO A O 1
ATOM 838 N N . TYR A 1 106 ? 1.563 0.873 10.803 1.00 93.44 106 TYR A N 1
ATOM 839 C CA . TYR A 1 106 ? 0.312 1.476 11.268 1.00 93.44 106 TYR A CA 1
ATOM 840 C C . TYR A 1 106 ? -0.784 0.432 11.518 1.00 93.44 106 TYR A C 1
ATOM 842 O O . TYR A 1 106 ? -1.392 0.418 12.591 1.00 93.44 106 TYR A O 1
ATOM 850 N N . ILE A 1 107 ? -1.005 -0.469 10.559 1.00 92.31 107 ILE A N 1
ATOM 851 C CA . ILE A 1 107 ? -2.020 -1.524 10.655 1.00 92.31 107 ILE A CA 1
ATOM 852 C C . ILE A 1 107 ? -1.697 -2.487 11.799 1.00 92.31 107 ILE A C 1
ATOM 854 O O . ILE A 1 107 ? -2.594 -2.848 12.561 1.00 92.31 107 ILE A O 1
ATOM 858 N N . GLU A 1 108 ? -0.427 -2.848 11.987 1.00 92.88 108 GLU A N 1
ATOM 859 C CA . GLU A 1 108 ? 0.006 -3.704 13.097 1.00 92.88 108 GLU A CA 1
ATOM 860 C C . GLU A 1 108 ? -0.248 -3.060 14.465 1.00 92.88 108 GLU A C 1
ATOM 862 O O . GLU A 1 108 ? -0.746 -3.719 15.385 1.00 92.88 108 GLU A O 1
ATOM 867 N N . ARG A 1 109 ? 0.024 -1.756 14.613 1.00 91.81 109 ARG A N 1
ATOM 868 C CA . ARG A 1 109 ? -0.270 -1.012 15.851 1.00 91.81 109 ARG A CA 1
ATOM 869 C C . ARG A 1 109 ? -1.763 -0.968 16.153 1.00 91.81 109 ARG A C 1
ATOM 871 O O . ARG A 1 109 ? -2.159 -1.182 17.297 1.00 91.81 109 ARG A O 1
ATOM 878 N N . VAL A 1 110 ? -2.605 -0.739 15.148 1.00 90.31 110 VAL A N 1
ATOM 879 C CA . VAL A 1 110 ? -4.064 -0.775 15.330 1.00 90.31 110 VAL A CA 1
ATOM 880 C C . VAL A 1 110 ? -4.530 -2.188 15.699 1.00 90.31 110 VAL A C 1
ATOM 882 O O . VAL A 1 110 ? -5.268 -2.354 16.669 1.00 90.31 110 VAL A O 1
ATOM 885 N N . ALA A 1 111 ? -4.067 -3.216 14.983 1.00 88.00 111 ALA A N 1
ATOM 886 C CA . ALA A 1 111 ? -4.468 -4.607 15.206 1.00 88.00 111 ALA A CA 1
ATOM 887 C C . ALA A 1 111 ? -4.054 -5.133 16.593 1.00 88.00 111 ALA A C 1
ATOM 889 O O . ALA A 1 111 ? -4.814 -5.849 17.248 1.00 88.00 111 ALA A O 1
ATOM 890 N N . SER A 1 112 ? -2.874 -4.740 17.077 1.00 88.38 112 SER A N 1
ATOM 891 C CA . SER A 1 112 ? -2.376 -5.094 18.414 1.00 88.38 112 SER A CA 1
ATOM 892 C C . SER A 1 112 ? -3.083 -4.345 19.552 1.00 88.38 112 SER A C 1
ATOM 894 O O . SER A 1 112 ? -3.018 -4.775 20.705 1.00 88.38 112 SER A O 1
ATOM 896 N N . SER A 1 113 ? -3.840 -3.290 19.239 1.00 85.69 113 SER A N 1
ATOM 897 C CA . SER A 1 113 ? -4.512 -2.415 20.209 1.00 85.69 113 SER A CA 1
ATOM 898 C C . SER A 1 113 ? -5.953 -2.827 20.539 1.00 85.69 113 SER A C 1
ATOM 900 O O . SER A 1 113 ? -6.720 -2.045 21.094 1.00 85.69 113 SER A O 1
ATOM 902 N N . PHE A 1 114 ? -6.333 -4.079 20.270 1.00 74.38 114 PHE A N 1
ATOM 903 C CA . PHE A 1 114 ? -7.697 -4.597 20.464 1.00 74.38 114 PHE A CA 1
ATOM 904 C C . PHE A 1 114 ? -8.229 -4.537 21.910 1.00 74.38 114 PHE A C 1
ATOM 906 O O . PHE A 1 114 ? -9.425 -4.721 22.133 1.00 74.38 114 PHE A O 1
ATOM 913 N N . ARG A 1 115 ? -7.349 -4.336 22.900 1.00 77.38 115 ARG A N 1
ATOM 914 C CA . ARG A 1 115 ? -7.720 -4.201 24.319 1.00 77.38 115 ARG A CA 1
ATOM 915 C C . ARG A 1 115 ? -7.987 -2.758 24.745 1.00 77.38 115 ARG A C 1
ATOM 917 O O . ARG A 1 115 ? -8.449 -2.552 25.864 1.00 77.38 115 ARG A O 1
ATOM 924 N N . LEU A 1 116 ? -7.666 -1.782 23.899 1.00 80.56 116 LEU A N 1
ATOM 925 C CA . LEU A 1 116 ? -7.848 -0.376 24.226 1.00 80.56 116 LEU A CA 1
ATOM 926 C C . LEU A 1 116 ? -9.312 0.055 24.021 1.00 80.56 116 LEU A C 1
ATOM 928 O O . LEU A 1 116 ? -10.000 -0.475 23.142 1.00 80.56 116 LEU A O 1
ATOM 932 N N . PRO A 1 117 ? -9.802 1.029 24.807 1.00 81.62 117 PRO A N 1
ATOM 933 C CA . PRO A 1 117 ? -11.038 1.744 24.506 1.00 81.62 117 PRO A CA 1
ATOM 934 C C . PRO A 1 117 ? -11.034 2.310 23.081 1.00 81.62 117 PRO A C 1
ATOM 936 O O . PRO A 1 117 ? -9.992 2.726 22.579 1.00 81.62 117 PRO A O 1
ATOM 939 N N . LEU A 1 118 ? -12.208 2.397 22.438 1.00 79.38 118 LEU A N 1
ATOM 940 C CA . LEU A 1 118 ? -12.308 2.887 21.055 1.00 79.38 118 LEU A CA 1
ATOM 941 C C . LEU A 1 118 ? -11.643 4.261 20.872 1.00 79.38 118 LEU A C 1
ATOM 943 O O . LEU A 1 118 ? -10.948 4.458 19.883 1.00 79.38 118 LEU A O 1
ATOM 947 N N . ALA A 1 119 ? -11.837 5.192 21.811 1.00 82.88 119 ALA A N 1
ATOM 948 C CA . ALA A 1 119 ? -11.237 6.525 21.740 1.00 82.88 119 ALA A CA 1
ATOM 949 C C . ALA A 1 119 ? -9.703 6.465 21.637 1.00 82.88 119 ALA A C 1
ATOM 951 O O . ALA A 1 119 ? -9.111 7.176 20.829 1.00 82.88 119 ALA A O 1
ATOM 952 N N . ASP A 1 120 ? -9.076 5.556 22.381 1.00 85.19 120 ASP A N 1
ATOM 953 C CA . ASP A 1 120 ? -7.626 5.382 22.385 1.00 85.19 120 ASP A CA 1
ATOM 954 C C . ASP A 1 120 ? -7.142 4.719 21.092 1.00 85.19 120 ASP A C 1
ATOM 956 O O . ASP A 1 120 ? -6.145 5.151 20.518 1.00 85.19 120 ASP A O 1
ATOM 960 N N . VAL A 1 121 ? -7.886 3.737 20.563 1.00 84.06 121 VAL A N 1
ATOM 961 C CA . VAL A 1 121 ? -7.590 3.145 19.244 1.00 84.06 121 VAL A CA 1
ATOM 962 C C . VAL A 1 121 ? -7.704 4.199 18.136 1.00 84.06 121 VAL A C 1
ATOM 964 O O . VAL A 1 121 ? -6.870 4.253 17.235 1.00 84.06 121 VAL A O 1
ATOM 967 N N . MET A 1 122 ? -8.701 5.083 18.214 1.00 84.94 122 MET A N 1
ATOM 968 C CA . MET A 1 122 ? -8.909 6.174 17.256 1.00 84.94 122 MET A CA 1
ATOM 969 C C . MET A 1 122 ? -7.833 7.264 17.335 1.00 84.94 122 MET A C 1
ATOM 971 O O . MET A 1 122 ? -7.714 8.047 16.392 1.00 84.94 122 MET A O 1
ATOM 975 N N . ASN A 1 123 ? -7.031 7.298 18.400 1.00 87.44 123 ASN A N 1
ATOM 976 C CA . ASN A 1 123 ? -5.872 8.181 18.532 1.00 87.44 123 ASN A CA 1
ATOM 977 C C . ASN A 1 123 ? -4.583 7.575 17.955 1.00 87.44 123 ASN A C 1
ATOM 979 O O . ASN A 1 123 ? -3.561 8.255 17.903 1.00 87.44 123 ASN A O 1
ATOM 983 N N . ILE A 1 124 ? -4.612 6.321 17.492 1.00 88.94 124 ILE A N 1
ATOM 984 C CA . ILE A 1 124 ? -3.489 5.726 16.769 1.00 88.94 124 ILE A CA 1
ATOM 985 C C . ILE A 1 124 ? -3.479 6.312 15.353 1.00 88.94 124 ILE A C 1
ATOM 987 O O . ILE A 1 124 ? -4.413 6.112 14.564 1.00 88.94 124 ILE A O 1
ATOM 991 N N . LEU A 1 125 ? -2.403 7.030 15.042 1.00 89.50 125 LEU A N 1
ATOM 992 C CA . LEU A 1 125 ? -2.152 7.658 13.747 1.00 89.50 125 LEU A CA 1
ATOM 993 C C . LEU A 1 125 ? -0.977 6.982 13.022 1.00 89.50 125 LEU A C 1
ATOM 995 O O . LEU A 1 125 ? -0.090 6.426 13.691 1.00 89.50 125 LEU A O 1
ATOM 999 N N . PRO A 1 126 ? -0.952 7.005 11.678 1.00 90.38 126 PRO A N 1
ATOM 1000 C CA . PRO A 1 126 ? 0.234 6.673 10.895 1.00 90.38 126 PRO A CA 1
ATOM 1001 C C . PRO A 1 126 ? 1.461 7.485 11.333 1.00 90.38 126 PRO A C 1
ATOM 1003 O O . PRO A 1 126 ? 1.344 8.519 11.988 1.00 90.38 126 PRO A O 1
ATOM 1006 N N . ALA A 1 127 ? 2.660 6.985 11.033 1.00 84.00 127 ALA A N 1
ATOM 1007 C CA . ALA A 1 127 ? 3.882 7.716 11.362 1.00 84.00 127 ALA A CA 1
ATOM 1008 C C . ALA A 1 127 ? 3.909 9.075 10.635 1.00 84.00 127 ALA A C 1
ATOM 1010 O O . ALA A 1 127 ? 3.489 9.158 9.486 1.00 84.00 127 ALA A O 1
ATOM 1011 N N . GLY A 1 128 ? 4.382 10.126 11.312 1.00 72.75 128 GLY A N 1
ATOM 1012 C CA . GLY A 1 128 ? 4.452 11.482 10.750 1.00 72.75 128 GLY A CA 1
ATOM 1013 C C . GLY A 1 128 ? 3.149 12.288 10.819 1.00 72.75 128 GLY A C 1
ATOM 1014 O O . GLY A 1 128 ? 3.179 13.492 10.580 1.00 72.75 128 GLY A O 1
ATOM 1015 N N . GLU A 1 129 ? 2.024 11.677 11.203 1.00 74.44 129 GLU A N 1
ATOM 1016 C CA . GLU A 1 129 ? 0.774 12.398 11.455 1.00 74.44 129 GLU A CA 1
ATOM 1017 C C . GLU A 1 129 ? 0.679 12.828 12.927 1.00 74.44 129 GLU A C 1
ATOM 1019 O O . GLU A 1 129 ? 0.689 12.000 13.842 1.00 74.44 129 GLU A O 1
ATOM 1024 N N . GLU A 1 130 ? 0.558 14.135 13.168 1.00 65.19 130 GLU A N 1
ATOM 1025 C CA . GLU A 1 130 ? 0.214 14.671 14.485 1.00 65.19 130 GLU A CA 1
ATOM 1026 C C . GLU A 1 130 ? -1.303 14.820 14.625 1.00 65.19 130 GLU A C 1
ATOM 1028 O O . GLU A 1 130 ? -2.008 15.219 13.696 1.00 65.19 130 GLU A O 1
ATOM 1033 N N . ASN A 1 131 ? -1.814 14.561 15.831 1.00 55.44 131 ASN A N 1
ATOM 1034 C CA . ASN A 1 131 ? -3.159 14.989 16.189 1.00 55.44 131 ASN A CA 1
ATOM 1035 C C . ASN A 1 131 ? -3.171 16.521 16.172 1.00 55.44 131 ASN A C 1
ATOM 1037 O O . ASN A 1 131 ? -2.719 17.155 17.125 1.00 55.44 131 ASN A O 1
ATOM 1041 N N . THR A 1 132 ? -3.726 17.138 15.129 1.00 44.34 132 THR A N 1
ATOM 1042 C CA . THR A 1 132 ? -4.143 18.535 15.244 1.00 44.34 132 THR A CA 1
ATOM 1043 C C . THR A 1 132 ? -5.227 18.570 16.315 1.00 44.34 132 THR A C 1
ATOM 1045 O O . THR A 1 132 ? -6.355 18.136 16.075 1.00 44.34 132 THR A O 1
ATOM 1048 N N . VAL A 1 133 ? -4.873 19.011 17.524 1.00 41.09 133 VAL A N 1
ATOM 1049 C CA . VAL A 1 133 ? -5.796 19.165 18.652 1.00 41.09 133 VAL A CA 1
ATOM 1050 C C . VAL A 1 133 ? -6.778 20.283 18.297 1.00 41.09 133 VAL A C 1
ATOM 1052 O O . VAL A 1 133 ? -6.581 21.449 18.619 1.00 41.09 133 VAL A O 1
ATOM 1055 N N . GLY A 1 134 ? -7.821 19.928 17.554 1.00 36.34 134 GLY A N 1
ATOM 1056 C CA . GLY A 1 134 ? -8.888 20.814 17.120 1.00 36.34 134 GLY A CA 1
ATOM 1057 C C . GLY A 1 134 ? -10.167 20.509 17.884 1.00 36.34 134 GLY A C 1
ATOM 1058 O O . GLY A 1 134 ? -10.922 19.636 17.485 1.00 36.34 134 GLY A O 1
ATOM 1059 N N . ALA A 1 135 ? -10.374 21.257 18.970 1.00 42.38 135 ALA A N 1
ATOM 1060 C CA . ALA A 1 135 ? -11.659 21.604 19.580 1.00 42.38 135 ALA A CA 1
ATOM 1061 C C . ALA A 1 135 ? -12.691 20.479 19.823 1.00 42.38 135 ALA A C 1
ATOM 1063 O O . ALA A 1 135 ? -13.469 20.113 18.947 1.00 42.38 135 ALA A O 1
ATOM 1064 N N . GLY A 1 136 ? -12.832 20.093 21.096 1.00 40.41 136 GLY A N 1
ATOM 1065 C CA . GLY A 1 136 ? -14.125 19.650 21.627 1.00 40.41 136 GLY A CA 1
ATOM 1066 C C . GLY A 1 136 ? -14.147 18.261 22.249 1.00 40.41 136 GLY A C 1
ATOM 1067 O O . GLY A 1 136 ? -14.747 17.351 21.697 1.00 40.41 136 GLY A O 1
ATOM 1068 N N . ALA A 1 137 ? -13.580 18.131 23.447 1.00 35.47 137 ALA A N 1
ATOM 1069 C CA . ALA A 1 137 ? -14.119 17.249 24.484 1.00 35.47 137 ALA A CA 1
ATOM 1070 C C . ALA A 1 137 ? -13.532 17.647 25.847 1.00 35.47 137 ALA A C 1
ATOM 1072 O O . ALA A 1 137 ? -12.806 16.885 26.480 1.00 35.47 137 ALA A O 1
ATOM 1073 N N . SER A 1 138 ? -13.856 18.857 26.321 1.00 38.22 138 SER A N 1
ATOM 1074 C CA . SER A 1 138 ? -13.883 19.082 27.768 1.00 38.22 138 SER A CA 1
ATOM 1075 C C . SER A 1 138 ? -15.001 18.213 28.330 1.00 38.22 138 SER A C 1
ATOM 1077 O O . SER A 1 138 ? -16.166 18.604 28.332 1.00 38.22 138 SER A O 1
ATOM 1079 N N . GLY A 1 139 ? -14.653 17.007 28.768 1.00 36.03 139 GLY A N 1
ATOM 1080 C CA . GLY A 1 139 ? -15.500 16.191 29.627 1.00 36.03 139 GLY A CA 1
ATOM 1081 C C . GLY A 1 139 ? -15.552 16.805 31.021 1.00 36.03 139 GLY A C 1
ATOM 1082 O O . GLY A 1 139 ? -14.939 16.289 31.949 1.00 36.03 139 GLY A O 1
ATOM 1083 N N . GLN A 1 140 ? -16.251 17.930 31.171 1.00 34.16 140 GLN A N 1
ATOM 1084 C CA . GLN A 1 140 ? -16.760 18.340 32.474 1.00 34.16 140 GLN A CA 1
ATOM 1085 C C . GLN A 1 140 ? -17.975 17.461 32.777 1.00 34.16 140 GLN A C 1
ATOM 1087 O O . GLN A 1 140 ? -19.008 17.553 32.116 1.00 34.16 140 GLN A O 1
ATOM 1092 N N . ASN A 1 141 ? -17.806 16.556 33.742 1.00 32.34 141 ASN A N 1
ATOM 1093 C CA . ASN A 1 141 ? -18.888 15.754 34.306 1.00 32.34 141 ASN A CA 1
ATOM 1094 C C . ASN A 1 141 ? -20.025 16.662 34.818 1.00 32.34 141 ASN A C 1
ATOM 1096 O O . ASN A 1 141 ? -19.737 17.659 35.484 1.00 32.34 141 ASN A O 1
ATOM 1100 N N . PRO A 1 142 ? -21.301 16.314 34.581 1.00 38.34 142 PRO A N 1
ATOM 1101 C CA . PRO A 1 142 ? -22.431 17.015 35.167 1.00 38.34 142 PRO A CA 1
ATOM 1102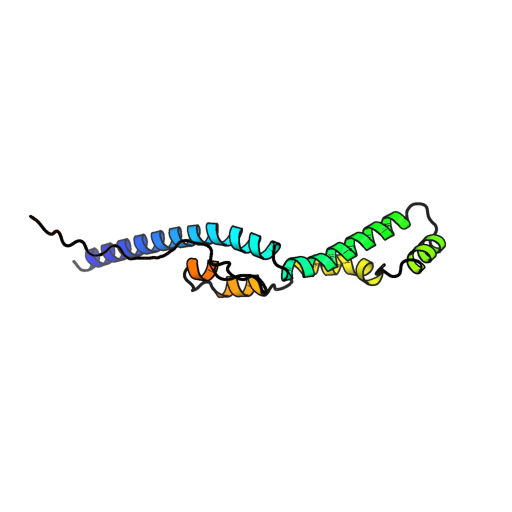 C C . PRO A 1 142 ? -22.766 16.431 36.550 1.00 38.34 142 PRO A C 1
ATOM 1104 O O . PRO A 1 142 ? -23.619 15.556 36.660 1.00 38.34 142 PRO A O 1
ATOM 1107 N N . SER A 1 143 ? -22.103 16.940 37.588 1.00 42.22 143 SER A N 1
ATOM 1108 C CA . SER A 1 143 ? -22.502 16.862 39.007 1.00 42.22 143 SER A CA 1
ATOM 1109 C C . SER A 1 143 ? -21.808 18.058 39.683 1.00 42.22 143 SER A C 1
ATOM 1111 O O . SER A 1 143 ? -20.597 18.181 39.558 1.00 42.22 143 SER A O 1
ATOM 1113 N N . ASP A 1 144 ? -22.448 19.070 40.260 1.00 34.62 144 ASP A N 1
ATOM 1114 C CA . ASP A 1 144 ? -23.548 19.039 41.212 1.00 34.62 144 ASP A CA 1
ATOM 1115 C C . ASP A 1 144 ? -24.438 20.282 41.061 1.00 34.62 144 ASP A C 1
ATOM 1117 O O . ASP A 1 144 ? -23.961 21.414 40.962 1.00 34.62 144 ASP A O 1
ATOM 1121 N N . GLN A 1 145 ? -25.753 20.066 41.086 1.00 38.88 145 GLN A N 1
ATOM 1122 C CA . GLN A 1 145 ? -26.720 21.104 41.418 1.00 38.88 145 GLN A CA 1
ATOM 1123 C C . GLN A 1 145 ? -26.829 21.187 42.943 1.00 38.88 145 GLN A C 1
ATOM 1125 O O . GLN A 1 145 ? -27.244 20.222 43.582 1.00 38.88 145 GLN A O 1
ATOM 1130 N N . THR A 1 146 ? -26.565 22.357 43.515 1.00 38.06 146 THR A N 1
ATOM 1131 C CA . THR A 1 146 ? -27.174 22.764 44.787 1.00 38.06 146 THR A CA 1
ATOM 1132 C C . THR A 1 146 ? -28.117 23.930 44.492 1.00 38.06 146 THR A C 1
ATOM 1134 O O . THR A 1 146 ? -27.655 24.954 43.986 1.00 38.06 146 THR A O 1
ATOM 1137 N N . PRO A 1 147 ? -29.431 23.815 44.761 1.00 43.84 147 PRO A N 1
ATOM 1138 C CA . PRO A 1 147 ? -30.339 24.944 44.635 1.00 43.84 147 PRO A CA 1
ATOM 1139 C C . PRO A 1 147 ? -30.151 25.874 45.838 1.00 43.84 147 PRO A C 1
ATOM 1141 O O . PRO A 1 147 ? -30.281 25.440 46.983 1.00 43.84 147 PRO A O 1
ATOM 1144 N N . GLN A 1 148 ? -29.856 27.148 45.584 1.00 39.00 148 GLN A N 1
ATOM 1145 C CA . GLN A 1 148 ? -30.155 28.214 46.538 1.00 39.00 148 GLN A CA 1
ATOM 1146 C C . GLN A 1 148 ? -31.542 28.765 46.207 1.00 39.00 148 GLN A C 1
ATOM 1148 O O . GLN A 1 148 ? -31.791 29.190 45.082 1.00 39.00 148 GLN A O 1
ATOM 1153 N N . ASP A 1 149 ? -32.410 28.721 47.208 1.00 36.59 149 ASP A N 1
ATOM 1154 C CA . ASP A 1 149 ? -33.732 29.344 47.260 1.00 36.59 149 ASP A CA 1
ATOM 1155 C C . ASP A 1 149 ? -33.688 30.411 48.382 1.00 36.59 149 ASP A C 1
ATOM 1157 O O . ASP A 1 149 ? -32.792 30.348 49.234 1.00 36.59 149 ASP A O 1
ATOM 1161 N N . PRO A 1 150 ? -34.651 31.344 48.430 1.00 53.97 150 PRO A N 1
ATOM 1162 C CA . PRO A 1 150 ? -34.538 32.724 47.942 1.00 53.97 150 PRO A CA 1
ATOM 1163 C C . PRO A 1 150 ? -33.949 33.742 48.934 1.00 53.97 150 PRO A C 1
ATOM 1165 O O . PRO A 1 150 ? -34.005 33.515 50.164 1.00 53.97 150 PRO A O 1
#

Secondary structure (DSSP, 8-state):
-HHHHHHHHHHHHHHHHHHHHHHHHHHHHHHHHHHHHHHHHSHHHHHHHHHHHHHHHHHHHHHHHTTT--HHHHHHHHHT-TT--HHHHHHHHHHHHHTTT---HHHHHHHHTTTS-HHHHHT---TT------S---------------